Protein AF-A0AAN6E7C5-F1 (afdb_monomer)

Radius of gyration: 27.08 Å; Cα contacts (8 Å, |Δi|>4): 146; chains: 1; bounding box: 99×29×70 Å

Secondary structure (DSSP, 8-state):
-----S-S----THHHHHHHHHHHT------------HHHHHHS--HHHHHHHHHHHHHHHHHTTTEEEEEESEETTEE----HHHHHHHHHHHHHHHTSTTT-EEEEEEEETT--S-S-SS---------------S-SPP-EEEEEEEPPSSSTTT-------

Structure (mmCIF, N/CA/C/O backbone):
data_AF-A0AAN6E7C5-F1
#
_entry.id   AF-A0AAN6E7C5-F1
#
loop_
_atom_site.group_PDB
_atom_site.id
_atom_site.type_symbol
_atom_site.label_atom_id
_atom_site.label_alt_id
_atom_site.label_comp_id
_atom_site.label_asym_id
_atom_site.label_entity_id
_atom_site.label_seq_id
_atom_site.pdbx_PDB_ins_code
_atom_site.Cartn_x
_atom_site.Cartn_y
_atom_site.Cartn_z
_atom_site.occupancy
_atom_site.B_iso_or_equiv
_atom_site.auth_seq_id
_atom_site.auth_comp_id
_atom_site.auth_asym_id
_atom_site.auth_atom_id
_atom_site.pdbx_PDB_model_num
ATOM 1 N N . MET A 1 1 ? -74.414 -13.391 -37.832 1.00 44.16 1 MET A N 1
ATOM 2 C CA . MET A 1 1 ? -74.099 -13.593 -36.403 1.00 44.16 1 MET A CA 1
ATOM 3 C C . MET A 1 1 ? -72.619 -13.945 -36.298 1.00 44.16 1 MET A C 1
ATOM 5 O O . MET A 1 1 ? -72.289 -15.111 -36.184 1.00 44.16 1 MET A O 1
ATOM 9 N N . ALA A 1 2 ? -71.733 -12.963 -36.468 1.00 48.56 2 ALA A N 1
ATOM 10 C CA . ALA A 1 2 ? -70.290 -13.097 -36.255 1.00 48.56 2 ALA A CA 1
ATOM 11 C C . ALA A 1 2 ? -69.675 -11.707 -36.437 1.00 48.56 2 ALA A C 1
ATOM 13 O O . ALA A 1 2 ? -69.595 -11.261 -37.568 1.00 48.56 2 ALA A O 1
ATOM 14 N N . ASP A 1 3 ? -69.366 -11.014 -35.342 1.00 51.19 3 ASP A N 1
ATOM 15 C CA . ASP A 1 3 ? -68.279 -10.025 -35.252 1.00 51.19 3 ASP A CA 1
ATOM 16 C C . ASP A 1 3 ? -68.357 -9.311 -33.898 1.00 51.19 3 ASP A C 1
ATOM 18 O O . ASP A 1 3 ? -69.330 -8.607 -33.640 1.00 51.19 3 ASP A O 1
ATOM 22 N N . ASN A 1 4 ? -67.356 -9.543 -33.034 1.00 53.28 4 ASN A N 1
ATOM 23 C CA . ASN A 1 4 ? -66.806 -8.612 -32.020 1.00 53.28 4 ASN A CA 1
ATOM 24 C C . ASN A 1 4 ? -66.185 -9.318 -30.804 1.00 53.28 4 ASN A C 1
ATOM 26 O O . ASN A 1 4 ? -66.664 -9.173 -29.681 1.00 53.28 4 ASN A O 1
ATOM 30 N N . LEU A 1 5 ? -65.078 -10.048 -30.974 1.00 52.75 5 LEU A N 1
ATOM 31 C CA . LEU A 1 5 ? -64.326 -10.531 -29.801 1.00 52.75 5 LEU A CA 1
ATOM 32 C C . LEU A 1 5 ? -62.792 -10.498 -29.911 1.00 52.75 5 LEU A C 1
ATOM 34 O O . LEU A 1 5 ? -62.124 -11.109 -29.084 1.00 52.75 5 LEU A O 1
ATOM 38 N N . LYS A 1 6 ? -62.197 -9.770 -30.866 1.00 55.66 6 LYS A N 1
ATOM 39 C CA . LYS A 1 6 ? -60.734 -9.820 -31.094 1.00 55.66 6 LYS A CA 1
ATOM 40 C C . LYS A 1 6 ? -59.917 -8.574 -30.726 1.00 55.66 6 LYS A C 1
ATOM 42 O O . LYS A 1 6 ? -58.749 -8.520 -31.082 1.00 55.66 6 LYS A O 1
ATOM 47 N N . THR A 1 7 ? -60.450 -7.621 -29.959 1.00 55.56 7 THR A N 1
ATOM 48 C CA . THR A 1 7 ? -59.748 -6.331 -29.749 1.00 55.56 7 THR A CA 1
ATOM 49 C C . THR A 1 7 ? -59.515 -5.927 -28.291 1.00 55.56 7 THR A C 1
ATOM 51 O O . THR A 1 7 ? -59.374 -4.743 -28.013 1.00 55.56 7 THR A O 1
ATOM 54 N N . LYS A 1 8 ? -59.476 -6.865 -27.332 1.00 55.81 8 LYS A N 1
ATOM 55 C CA . LYS A 1 8 ? -59.286 -6.507 -25.906 1.00 55.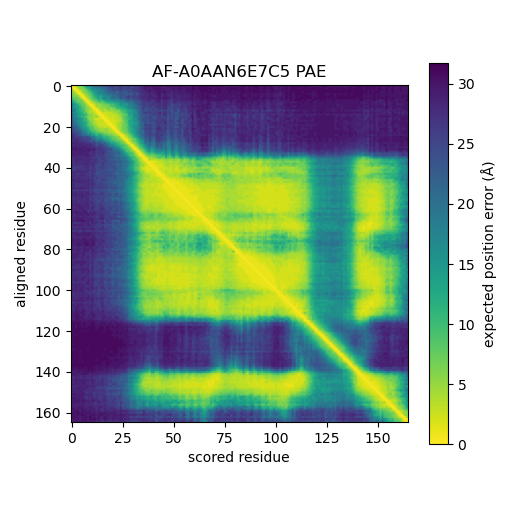81 8 LYS A CA 1
ATOM 56 C C . LYS A 1 8 ? -57.881 -6.701 -25.324 1.00 55.81 8 LYS A C 1
ATOM 58 O O . LYS A 1 8 ? -57.656 -6.217 -24.224 1.00 55.81 8 LYS A O 1
ATOM 63 N N . TYR A 1 9 ? -56.940 -7.330 -26.033 1.00 57.38 9 TYR A N 1
ATOM 64 C CA . TYR A 1 9 ? -55.598 -7.604 -25.489 1.00 57.38 9 TYR A CA 1
ATOM 65 C C . TYR A 1 9 ? -54.495 -7.559 -26.557 1.00 57.38 9 TYR A C 1
ATOM 67 O O . TYR A 1 9 ? -53.729 -8.507 -26.708 1.00 57.38 9 TYR A O 1
ATOM 75 N N . ALA A 1 10 ? -54.418 -6.473 -27.328 1.00 58.75 10 ALA A N 1
ATOM 76 C CA . ALA A 1 10 ? -53.202 -6.188 -28.086 1.00 58.75 10 ALA A CA 1
ATOM 77 C C . ALA A 1 10 ? -52.162 -5.641 -27.095 1.00 58.75 10 ALA A C 1
ATOM 79 O O . ALA A 1 10 ? -52.260 -4.497 -26.660 1.00 58.75 10 ALA A O 1
ATOM 80 N N . VAL A 1 11 ? -51.240 -6.498 -26.654 1.00 63.44 11 VAL A N 1
ATOM 81 C CA . VAL A 1 11 ? -50.101 -6.085 -25.827 1.00 63.44 11 VAL A CA 1
ATOM 82 C C . VAL A 1 11 ? -49.113 -5.378 -26.745 1.00 63.44 11 VAL A C 1
ATOM 84 O O . VAL A 1 11 ? -48.599 -5.986 -27.681 1.00 63.44 11 VAL A O 1
ATOM 87 N N . ASP A 1 12 ? -48.890 -4.091 -26.500 1.00 64.56 12 ASP A N 1
ATOM 88 C CA . ASP A 1 12 ? -47.971 -3.270 -27.282 1.00 64.56 12 ASP A CA 1
ATOM 89 C C . ASP A 1 12 ? -46.527 -3.595 -26.868 1.00 64.56 12 ASP A C 1
ATOM 91 O O . ASP A 1 12 ? -46.037 -3.160 -25.824 1.00 64.56 12 ASP A O 1
ATOM 95 N N . THR A 1 13 ? -45.856 -4.446 -27.646 1.00 67.25 13 THR A N 1
ATOM 96 C CA . THR A 1 13 ? -44.480 -4.896 -27.369 1.00 67.25 13 THR A CA 1
ATOM 97 C C . THR A 1 13 ? -43.437 -3.820 -27.665 1.00 67.25 13 THR A C 1
ATOM 99 O O . THR A 1 13 ? -42.307 -3.932 -27.199 1.00 67.25 13 THR A O 1
ATOM 102 N N . SER A 1 14 ? -43.820 -2.745 -28.363 1.00 70.81 14 SER A N 1
ATOM 103 C CA . SER A 1 14 ? -42.941 -1.615 -28.696 1.00 70.81 14 SER A CA 1
ATOM 104 C C . SER A 1 14 ? -42.400 -0.893 -27.456 1.00 70.81 14 SER A C 1
ATOM 106 O O . SER A 1 14 ? -41.275 -0.400 -27.447 1.00 70.81 14 SER A O 1
ATOM 108 N N . LEU A 1 15 ? -43.182 -0.882 -26.375 1.00 67.94 15 LEU A N 1
ATOM 109 C CA . LEU A 1 15 ? -42.827 -0.240 -25.111 1.00 67.94 15 LEU A CA 1
ATOM 110 C C . LEU A 1 15 ? -41.809 -1.072 -24.315 1.00 67.94 15 LEU A C 1
ATOM 112 O O . LEU A 1 15 ? -40.973 -0.516 -23.606 1.00 67.94 15 LEU A O 1
ATOM 116 N N . PHE A 1 16 ? -41.853 -2.399 -24.469 1.00 66.75 16 PHE A N 1
ATOM 117 C CA . PHE A 1 16 ? -40.842 -3.299 -23.916 1.00 66.75 16 PHE A CA 1
ATOM 118 C C . PHE A 1 16 ? -39.543 -3.253 -24.725 1.00 66.75 16 PHE A C 1
ATOM 120 O O . PHE A 1 16 ? -38.479 -3.216 -24.114 1.00 66.75 16 PHE A O 1
ATOM 127 N N . ASP A 1 17 ? -39.615 -3.171 -26.057 1.00 65.00 17 ASP A N 1
ATOM 128 C CA . ASP A 1 17 ? -38.421 -3.017 -26.902 1.00 65.00 17 ASP A CA 1
ATOM 129 C C . ASP A 1 17 ? -37.688 -1.698 -26.618 1.00 65.00 17 ASP A C 1
ATOM 131 O O . ASP A 1 17 ? -36.477 -1.710 -26.410 1.00 65.00 17 ASP A O 1
ATOM 135 N N . ALA A 1 18 ? -38.410 -0.580 -26.479 1.00 66.12 18 ALA A N 1
ATOM 136 C CA . ALA A 1 18 ? -37.803 0.708 -26.130 1.00 66.12 18 ALA A CA 1
ATOM 137 C C . ALA A 1 18 ? -37.129 0.697 -24.741 1.00 66.12 18 ALA A C 1
ATOM 139 O O . ALA A 1 18 ? -36.092 1.331 -24.537 1.00 66.12 18 ALA A O 1
ATOM 140 N N . LEU A 1 19 ? -37.692 -0.043 -23.779 1.00 64.06 19 LEU A N 1
ATOM 141 C CA . LEU A 1 19 ? -37.121 -0.170 -22.436 1.00 64.06 19 LEU A CA 1
ATOM 142 C C . LEU A 1 19 ? -35.867 -1.057 -22.426 1.00 64.06 19 LEU A C 1
ATOM 144 O O . LEU A 1 19 ? -34.906 -0.750 -21.720 1.00 64.06 19 LEU A O 1
ATOM 148 N N . VAL A 1 20 ? -35.864 -2.140 -23.209 1.00 67.12 20 VAL A N 1
ATOM 149 C CA . VAL A 1 20 ? -34.693 -3.013 -23.372 1.00 67.12 20 VAL A CA 1
ATOM 150 C C . VAL A 1 20 ? -33.570 -2.265 -24.085 1.00 67.12 20 VAL A C 1
ATOM 152 O O . VAL A 1 20 ? -32.434 -2.334 -23.626 1.00 67.12 20 VAL A O 1
ATOM 155 N N . GLU A 1 21 ? -33.884 -1.478 -25.116 1.00 61.50 21 GLU A N 1
ATOM 156 C CA . GLU A 1 21 ? -32.908 -0.659 -25.839 1.00 61.50 21 GLU A CA 1
ATOM 157 C C . GLU A 1 21 ? -32.270 0.402 -24.922 1.00 61.50 21 GLU A C 1
ATOM 159 O O . GLU A 1 21 ? -31.042 0.528 -24.869 1.00 61.50 21 GLU A O 1
ATOM 164 N N . GLN A 1 22 ? -33.077 1.076 -24.092 1.00 62.00 22 GLN A N 1
ATOM 165 C CA . GLN A 1 22 ? -32.595 2.043 -23.100 1.00 62.00 22 GLN A CA 1
ATOM 166 C C . GLN A 1 22 ? -31.774 1.392 -21.970 1.00 62.00 22 GLN A C 1
ATOM 168 O O . GLN A 1 22 ? -30.833 2.006 -21.465 1.00 62.00 22 GLN A O 1
ATOM 173 N N . ALA A 1 23 ? -32.073 0.145 -21.593 1.00 58.41 23 ALA A N 1
ATOM 174 C CA . ALA A 1 23 ? -31.285 -0.609 -20.615 1.00 58.41 23 ALA A CA 1
ATOM 175 C C . ALA A 1 23 ? -29.963 -1.138 -21.203 1.00 58.41 23 ALA A C 1
ATOM 177 O O . ALA A 1 23 ? -28.955 -1.172 -20.500 1.00 58.41 23 ALA A O 1
ATOM 178 N N . SER A 1 24 ? -29.933 -1.494 -22.492 1.00 58.59 24 SER A N 1
ATOM 179 C CA . SER A 1 24 ? -28.701 -1.886 -23.192 1.00 58.59 24 SER A CA 1
ATOM 180 C C . SER A 1 24 ? -27.794 -0.704 -23.556 1.00 58.59 24 SER A C 1
ATOM 182 O O . SER A 1 24 ? -26.596 -0.896 -23.740 1.00 58.59 24 SER A O 1
ATOM 184 N N . GLY A 1 25 ? -28.338 0.518 -23.614 1.00 49.41 25 GLY A N 1
ATOM 185 C CA . GLY A 1 25 ? -27.587 1.758 -23.843 1.00 49.41 25 GLY A CA 1
ATOM 186 C C . GLY A 1 25 ? -26.884 2.321 -22.602 1.00 49.41 25 GLY A C 1
ATOM 187 O O . GLY A 1 25 ? -26.022 3.183 -22.732 1.00 49.41 25 GLY A O 1
ATOM 188 N N . ALA A 1 26 ? -27.182 1.808 -21.403 1.00 48.19 26 ALA A N 1
ATOM 189 C CA . ALA A 1 26 ? -26.430 2.098 -20.179 1.00 48.19 26 ALA A CA 1
ATOM 190 C C . ALA A 1 26 ? -25.209 1.171 -20.044 1.00 48.19 26 ALA A C 1
ATOM 192 O O . ALA A 1 26 ? -24.891 0.672 -18.961 1.00 48.19 26 ALA A O 1
ATOM 193 N N . GLY A 1 27 ? -24.529 0.930 -21.170 1.00 45.03 27 GLY A N 1
ATOM 194 C CA . GLY A 1 27 ? -23.166 0.438 -21.181 1.00 45.03 27 GLY A CA 1
ATOM 195 C C . GLY A 1 27 ? -22.331 1.453 -20.426 1.00 45.03 27 GLY A C 1
ATOM 196 O O . GLY A 1 27 ? -22.004 2.517 -20.938 1.00 45.03 27 GLY A O 1
ATOM 197 N N . ASN A 1 28 ? -22.068 1.145 -19.163 1.00 51.69 28 ASN A N 1
ATOM 198 C CA . ASN A 1 28 ? -21.084 1.818 -18.353 1.00 51.69 28 ASN A CA 1
ATOM 199 C C . ASN A 1 28 ? -19.746 1.635 -19.078 1.00 51.69 28 ASN A C 1
ATOM 201 O O . ASN A 1 28 ? -19.023 0.672 -18.825 1.00 51.69 28 ASN A O 1
ATOM 205 N N . GLU A 1 29 ? -19.433 2.540 -20.006 1.00 46.38 29 GLU A N 1
ATOM 206 C CA . GLU A 1 29 ? -18.090 2.791 -20.511 1.00 46.38 29 GLU A CA 1
ATOM 207 C C . GLU A 1 29 ? -17.282 3.394 -19.354 1.00 46.38 29 GLU A C 1
ATOM 209 O O . GLU A 1 29 ? -16.763 4.506 -19.406 1.00 46.38 29 GLU A O 1
ATOM 214 N N . SER A 1 30 ? -17.168 2.637 -18.259 1.00 46.09 30 SER A N 1
ATOM 215 C CA . SER A 1 30 ? -15.955 2.651 -17.471 1.00 46.09 30 SER A CA 1
ATOM 216 C C . SER A 1 30 ? -14.894 2.260 -18.474 1.00 46.09 30 SER A C 1
ATOM 218 O O . SER A 1 30 ? -14.775 1.081 -18.806 1.00 46.09 30 SER A O 1
ATOM 220 N N . ALA A 1 31 ? -14.246 3.276 -19.052 1.00 43.38 31 ALA A N 1
ATOM 221 C CA . ALA A 1 31 ? -13.072 3.126 -19.880 1.00 43.38 31 ALA A CA 1
ATOM 222 C C . ALA A 1 31 ? -12.270 2.002 -19.244 1.00 43.38 31 ALA A C 1
ATOM 224 O O . ALA A 1 31 ? -11.857 2.116 -18.086 1.00 43.38 31 ALA A O 1
ATOM 225 N N . VAL A 1 32 ? -12.197 0.868 -19.944 1.00 48.16 32 VAL A N 1
ATOM 226 C CA . VAL A 1 32 ? -11.387 -0.263 -19.524 1.00 48.16 32 VAL A CA 1
ATOM 227 C C . VAL A 1 32 ? -9.980 0.275 -19.662 1.00 48.16 32 VAL A C 1
ATOM 229 O O . VAL A 1 32 ? -9.385 0.208 -20.733 1.00 48.16 32 VAL A O 1
ATOM 232 N N . ALA A 1 33 ? -9.534 0.968 -18.613 1.00 48.84 33 ALA A N 1
ATOM 233 C CA . ALA A 1 33 ? -8.218 1.537 -18.519 1.00 48.84 33 ALA A CA 1
ATOM 234 C C . ALA A 1 33 ? -7.306 0.362 -18.809 1.00 48.84 33 ALA A C 1
ATOM 236 O O . ALA A 1 33 ? -7.360 -0.647 -18.093 1.00 48.84 33 ALA A O 1
ATOM 237 N N . GLU A 1 34 ? -6.563 0.453 -19.915 1.00 52.06 34 GLU A N 1
ATOM 238 C CA . GLU A 1 34 ? -5.560 -0.546 -20.243 1.00 52.06 34 GLU A CA 1
ATOM 239 C C . GLU A 1 34 ? -4.792 -0.859 -18.960 1.00 52.06 34 GLU A C 1
ATOM 241 O O . GLU A 1 34 ? -4.563 0.066 -18.168 1.00 52.06 34 GLU A O 1
ATOM 246 N N . PRO A 1 35 ? -4.462 -2.132 -18.686 1.00 58.31 35 PRO A N 1
ATOM 247 C CA . PRO A 1 35 ? -3.790 -2.496 -17.451 1.00 58.31 35 PRO A CA 1
ATOM 248 C C . PRO A 1 35 ? -2.448 -1.758 -17.382 1.00 58.31 35 PRO A C 1
ATOM 250 O O . PRO A 1 35 ? -1.433 -2.225 -17.893 1.00 58.31 35 PRO A O 1
ATOM 253 N N . ARG A 1 36 ? -2.457 -0.564 -16.775 1.00 70.19 36 ARG A N 1
ATOM 254 C CA . ARG A 1 36 ? -1.263 0.231 -16.523 1.00 70.19 36 ARG A CA 1
ATOM 255 C C . ARG A 1 36 ? -0.387 -0.614 -15.618 1.00 70.19 36 ARG A C 1
ATOM 257 O O . ARG A 1 36 ? -0.871 -1.163 -14.625 1.00 70.19 36 ARG A O 1
ATOM 264 N N . ALA A 1 37 ? 0.887 -0.722 -15.983 1.00 80.94 37 ALA A N 1
ATOM 265 C CA . ALA A 1 37 ? 1.856 -1.471 -15.199 1.00 80.94 37 ALA A CA 1
ATOM 266 C C . ALA A 1 37 ? 1.810 -0.999 -13.740 1.00 80.94 37 ALA A C 1
ATOM 268 O O . ALA A 1 37 ? 1.735 0.208 -13.478 1.00 80.94 37 ALA A O 1
ATOM 269 N N . LEU A 1 38 ? 1.892 -1.930 -12.790 1.00 81.56 38 LEU A N 1
ATOM 270 C CA . LEU A 1 38 ? 1.781 -1.620 -11.364 1.00 81.56 38 LEU A CA 1
ATOM 271 C C . LEU A 1 38 ? 2.841 -0.591 -10.935 1.00 81.56 38 LEU A C 1
ATOM 273 O O . LEU A 1 38 ? 2.559 0.282 -10.118 1.00 81.56 38 LEU A O 1
ATOM 277 N N . LYS A 1 39 ? 4.017 -0.603 -11.580 1.00 82.69 39 LYS A N 1
ATOM 278 C CA . LYS A 1 39 ? 5.052 0.432 -11.424 1.00 82.69 39 LYS A CA 1
ATOM 279 C C . LYS A 1 39 ? 4.511 1.845 -11.668 1.00 82.69 39 LYS A C 1
ATOM 281 O O . LYS A 1 39 ? 4.742 2.736 -10.859 1.00 82.69 39 LYS A O 1
ATOM 286 N N . GLN A 1 40 ? 3.789 2.062 -12.766 1.00 83.12 40 GLN A N 1
ATOM 287 C CA . GLN A 1 40 ? 3.258 3.386 -13.098 1.00 83.12 40 GLN A CA 1
ATOM 288 C C . GLN A 1 40 ? 2.191 3.827 -12.098 1.00 83.12 40 GLN A C 1
ATOM 290 O O . GLN A 1 40 ? 2.203 4.977 -11.677 1.00 83.12 40 GLN A O 1
ATOM 295 N N . ARG A 1 41 ? 1.332 2.901 -11.659 1.00 85.50 41 ARG A N 1
ATOM 296 C CA . ARG A 1 41 ? 0.306 3.183 -10.645 1.00 85.50 41 ARG A CA 1
ATOM 297 C C . ARG A 1 41 ? 0.903 3.610 -9.307 1.00 85.50 41 ARG A C 1
ATOM 299 O O . ARG A 1 41 ? 0.310 4.414 -8.603 1.00 85.50 41 ARG A O 1
ATOM 306 N N . LEU A 1 42 ? 2.061 3.061 -8.940 1.00 85.56 42 LEU A N 1
ATOM 307 C CA . LEU A 1 42 ? 2.716 3.373 -7.669 1.00 85.56 42 LEU A CA 1
ATOM 308 C C . LEU A 1 42 ? 3.569 4.653 -7.729 1.00 85.56 42 LEU A C 1
ATOM 310 O O . LEU A 1 42 ? 3.649 5.366 -6.728 1.00 85.56 42 LEU A O 1
ATOM 314 N N . LEU A 1 43 ? 4.197 4.947 -8.874 1.00 87.75 43 LEU A N 1
ATOM 315 C CA . LEU A 1 43 ? 5.078 6.113 -9.042 1.00 87.75 43 LEU A CA 1
ATOM 316 C C . LEU A 1 43 ? 4.333 7.386 -9.443 1.00 87.75 43 LEU A C 1
ATOM 318 O O . LEU A 1 43 ? 4.647 8.466 -8.951 1.00 87.75 43 LEU A O 1
ATOM 322 N N . THR A 1 44 ? 3.355 7.269 -10.337 1.00 87.62 44 THR A N 1
ATOM 323 C CA . THR A 1 44 ? 2.557 8.391 -10.842 1.00 87.62 44 THR A CA 1
ATOM 324 C C . THR A 1 44 ? 1.072 8.019 -10.833 1.00 87.62 44 THR A C 1
ATOM 326 O O . THR A 1 44 ? 0.473 7.819 -11.898 1.00 87.62 44 THR A O 1
ATOM 329 N N . PRO A 1 45 ? 0.477 7.890 -9.629 1.00 87.25 45 PRO A N 1
ATOM 330 C CA . PRO A 1 45 ? -0.920 7.507 -9.480 1.00 87.25 45 PRO A CA 1
ATOM 331 C C . PRO A 1 45 ? -1.855 8.573 -10.061 1.00 87.25 45 PRO A C 1
ATOM 333 O O . PRO A 1 45 ? -1.724 9.758 -9.747 1.00 87.25 45 PRO A O 1
ATOM 336 N N . ASP A 1 46 ? -2.828 8.144 -10.864 1.00 89.00 46 ASP A N 1
ATOM 337 C CA . ASP A 1 46 ? -4.025 8.936 -11.152 1.00 89.00 46 ASP A CA 1
ATOM 338 C C . ASP A 1 46 ? -5.147 8.632 -10.130 1.00 89.00 46 ASP A C 1
ATOM 340 O O . ASP A 1 46 ? -5.016 7.763 -9.261 1.00 89.00 46 ASP A O 1
ATOM 344 N N . ASP A 1 47 ? -6.262 9.365 -10.189 1.00 87.56 47 ASP A N 1
ATOM 345 C CA . ASP A 1 47 ? -7.365 9.174 -9.236 1.00 87.56 47 ASP A CA 1
ATOM 346 C C . ASP A 1 47 ? -7.990 7.770 -9.323 1.00 87.56 47 ASP A C 1
ATOM 348 O O . ASP A 1 47 ? -8.409 7.213 -8.300 1.00 87.56 47 ASP A O 1
ATOM 352 N N . ALA A 1 48 ? -8.024 7.177 -10.520 1.00 87.25 48 ALA A N 1
ATOM 353 C CA . ALA A 1 48 ? -8.557 5.837 -10.747 1.00 87.25 48 ALA A CA 1
ATOM 354 C C . ALA A 1 48 ? -7.607 4.755 -10.206 1.00 87.25 48 ALA A C 1
ATOM 356 O O . ALA A 1 48 ? -8.054 3.801 -9.569 1.00 87.25 48 ALA A O 1
ATOM 357 N N . ASP A 1 49 ? -6.299 4.936 -10.374 1.00 88.69 49 ASP A N 1
ATOM 358 C CA . ASP A 1 49 ? -5.242 4.095 -9.828 1.00 88.69 49 ASP A CA 1
ATOM 359 C C . ASP A 1 49 ? -5.261 4.137 -8.301 1.00 88.69 49 ASP A C 1
ATOM 361 O O . ASP A 1 49 ? -5.162 3.094 -7.655 1.00 88.69 49 ASP A O 1
ATOM 365 N N . MET A 1 50 ? -5.463 5.314 -7.701 1.00 88.94 50 MET A N 1
ATOM 366 C CA . MET A 1 50 ? -5.613 5.424 -6.249 1.00 88.94 50 MET A CA 1
ATOM 367 C C . MET A 1 50 ? -6.841 4.667 -5.750 1.00 88.94 50 MET A C 1
ATOM 369 O O . MET A 1 50 ? -6.756 3.983 -4.734 1.00 88.94 50 MET A O 1
ATOM 373 N N . LEU A 1 51 ? -7.979 4.758 -6.444 1.00 89.81 51 LEU A N 1
ATOM 374 C CA . LEU A 1 51 ? -9.167 3.972 -6.097 1.00 89.81 51 LEU A CA 1
ATOM 375 C C . LEU A 1 51 ? -8.902 2.469 -6.223 1.00 89.81 51 LEU A C 1
ATOM 377 O O . LEU A 1 51 ? -9.241 1.718 -5.311 1.00 89.81 51 LEU A O 1
ATOM 381 N N . PHE A 1 52 ? -8.236 2.046 -7.297 1.00 90.06 52 PHE A N 1
ATOM 382 C CA . PHE A 1 52 ? -7.844 0.656 -7.508 1.00 90.06 52 PHE A CA 1
ATOM 383 C C . PHE A 1 52 ? -6.913 0.138 -6.399 1.00 90.06 52 PHE A C 1
ATOM 385 O O . PHE A 1 52 ? -7.117 -0.961 -5.879 1.00 90.06 52 PHE A O 1
ATOM 392 N N . LEU A 1 53 ? -5.903 0.922 -6.007 1.00 89.38 53 LEU A N 1
ATOM 393 C CA . LEU A 1 53 ? -4.972 0.570 -4.932 1.00 89.38 53 LEU A CA 1
ATOM 394 C C . LEU A 1 53 ? -5.694 0.480 -3.584 1.00 89.38 53 LEU A C 1
ATOM 396 O O . LEU A 1 53 ? -5.493 -0.481 -2.843 1.00 89.38 53 LEU A O 1
ATOM 400 N N . THR A 1 54 ? -6.569 1.439 -3.281 1.00 91.50 54 THR A N 1
ATOM 401 C CA . THR A 1 54 ? -7.379 1.437 -2.057 1.00 91.50 54 THR A CA 1
ATOM 402 C C . THR A 1 54 ? -8.315 0.229 -1.997 1.00 91.50 54 THR A C 1
ATOM 404 O O . THR A 1 54 ? -8.358 -0.437 -0.965 1.00 91.50 54 THR A O 1
ATOM 407 N N . ASP A 1 55 ? -9.023 -0.092 -3.083 1.00 92.19 55 ASP A N 1
ATOM 408 C CA . ASP A 1 55 ? -9.905 -1.264 -3.154 1.00 92.19 55 ASP A CA 1
ATOM 409 C C . ASP A 1 55 ? -9.117 -2.572 -2.992 1.00 92.19 55 ASP A C 1
ATOM 411 O O . ASP A 1 55 ? -9.457 -3.425 -2.169 1.00 92.19 55 ASP A O 1
ATOM 415 N N . THR A 1 56 ? -7.980 -2.684 -3.685 1.00 91.06 56 THR A N 1
ATOM 416 C CA . THR A 1 56 ? -7.089 -3.847 -3.585 1.00 91.06 56 THR A CA 1
ATOM 417 C C . THR A 1 56 ? -6.591 -4.052 -2.152 1.00 91.06 56 THR A C 1
ATOM 419 O O . THR A 1 56 ? -6.605 -5.180 -1.651 1.00 91.06 56 THR A O 1
ATOM 422 N N . LEU A 1 57 ? -6.174 -2.977 -1.474 1.00 91.25 57 LEU A N 1
ATOM 423 C CA . LEU A 1 57 ? -5.744 -3.027 -0.075 1.00 91.25 57 LEU A CA 1
ATOM 424 C C . LEU A 1 57 ? -6.901 -3.375 0.865 1.00 91.25 57 LEU A C 1
ATOM 426 O O . LEU A 1 57 ? -6.730 -4.225 1.736 1.00 91.25 57 LEU A O 1
ATOM 430 N N . ALA A 1 58 ? -8.075 -2.768 0.687 1.00 91.00 58 ALA A N 1
ATOM 431 C CA . ALA A 1 58 ? -9.251 -3.039 1.511 1.00 91.00 58 ALA A CA 1
ATOM 432 C C . ALA A 1 58 ? -9.694 -4.505 1.405 1.00 91.00 58 ALA A C 1
ATOM 434 O O . ALA A 1 58 ? -9.962 -5.148 2.426 1.00 91.00 58 ALA A O 1
ATOM 435 N N . ARG A 1 59 ? -9.709 -5.058 0.185 1.00 91.94 59 ARG A N 1
ATOM 436 C CA . ARG A 1 59 ? -10.027 -6.467 -0.052 1.00 91.94 59 ARG A CA 1
ATOM 437 C C . ARG A 1 59 ? -9.018 -7.378 0.636 1.00 91.94 59 ARG A C 1
ATOM 439 O O . ARG A 1 59 ? -9.416 -8.229 1.426 1.00 91.94 59 ARG A O 1
ATO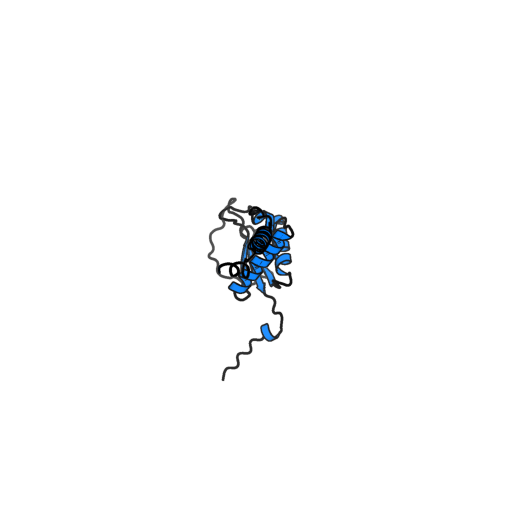M 446 N N . ARG A 1 60 ? -7.717 -7.158 0.420 1.00 92.38 60 ARG A N 1
ATOM 447 C CA . ARG A 1 60 ? -6.683 -8.008 1.028 1.00 92.38 60 ARG A CA 1
ATOM 448 C C . ARG A 1 60 ? -6.612 -7.897 2.547 1.00 92.38 60 ARG A C 1
ATOM 450 O O . AR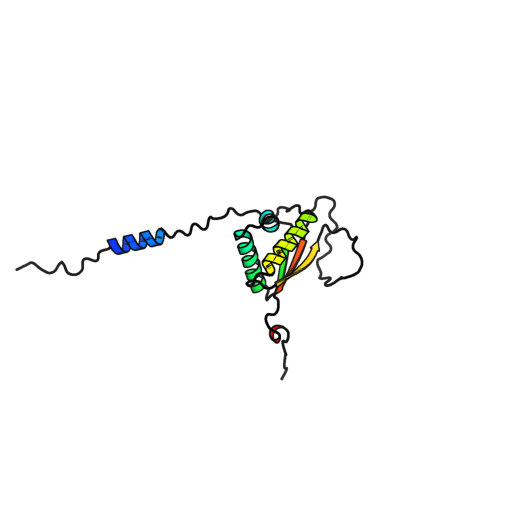G A 1 60 ? -6.378 -8.899 3.204 1.00 92.38 60 ARG A O 1
ATOM 457 N N . LEU A 1 61 ? -6.841 -6.717 3.120 1.00 90.88 61 LEU A N 1
ATOM 458 C CA . LEU A 1 61 ? -6.957 -6.571 4.574 1.00 90.88 61 LEU A CA 1
ATOM 459 C C . LEU A 1 61 ? -8.172 -7.321 5.116 1.00 90.88 61 LEU A C 1
ATOM 461 O O . LEU A 1 61 ? -8.111 -7.858 6.215 1.00 90.88 61 LEU A O 1
ATOM 465 N N . THR A 1 62 ? -9.273 -7.364 4.367 1.00 89.62 62 THR A N 1
ATOM 466 C CA . THR A 1 62 ? -10.458 -8.132 4.768 1.00 89.62 62 THR A CA 1
ATOM 467 C C . THR A 1 62 ? -10.170 -9.634 4.742 1.00 89.62 62 THR A C 1
ATOM 469 O O . THR A 1 62 ? -10.499 -10.333 5.696 1.00 89.62 62 THR A O 1
ATOM 472 N N . GLU A 1 63 ? -9.497 -10.112 3.694 1.00 91.00 63 GLU A N 1
ATOM 473 C CA . GLU A 1 63 ? -9.058 -11.508 3.552 1.00 91.00 63 GLU A CA 1
ATOM 474 C C . GLU A 1 63 ? -8.018 -11.907 4.614 1.00 91.00 63 GLU A C 1
ATOM 476 O O . GLU A 1 63 ? -8.083 -12.998 5.171 1.00 91.00 63 GLU A O 1
ATOM 481 N N . GLY A 1 64 ? -7.079 -11.012 4.925 1.00 86.56 64 GLY A N 1
ATOM 482 C CA . GLY A 1 64 ? -5.999 -11.213 5.893 1.00 86.56 64 GLY A CA 1
ATOM 483 C C . GLY A 1 64 ? -6.343 -10.825 7.334 1.00 86.56 64 GLY A C 1
ATOM 484 O O . GLY A 1 64 ? -5.441 -10.584 8.131 1.00 86.56 64 GLY A O 1
ATOM 485 N N . HIS A 1 65 ? -7.631 -10.721 7.684 1.00 86.12 65 HIS A N 1
ATOM 486 C CA . HIS A 1 65 ? -8.104 -10.397 9.041 1.00 86.12 65 HIS A CA 1
ATOM 487 C C . HIS A 1 65 ? -7.506 -9.117 9.655 1.00 86.12 65 HIS A C 1
ATOM 489 O O . HIS A 1 65 ? -7.294 -9.018 10.861 1.00 86.12 65 HIS A O 1
ATOM 495 N N . GLY A 1 66 ? -7.275 -8.101 8.828 1.00 84.88 66 GLY A N 1
ATOM 496 C CA . GLY A 1 66 ? -6.739 -6.806 9.236 1.00 84.88 66 GLY A CA 1
ATOM 497 C C . GLY A 1 66 ? -5.237 -6.648 9.021 1.00 84.88 66 GLY A C 1
ATOM 498 O O . GLY A 1 66 ? -4.718 -5.571 9.315 1.00 84.88 66 GLY A O 1
ATOM 499 N N . GLU A 1 67 ? -4.550 -7.651 8.468 1.00 89.06 67 GLU A N 1
ATOM 500 C CA . GLU A 1 67 ? -3.132 -7.572 8.113 1.00 89.06 67 GLU A CA 1
ATOM 501 C C . GLU A 1 67 ? -2.879 -8.063 6.683 1.00 89.06 67 GLU A C 1
ATOM 503 O O . GLU A 1 67 ? -3.456 -9.046 6.228 1.00 89.06 67 GLU A O 1
ATOM 508 N N . VAL A 1 68 ? -1.991 -7.387 5.955 1.00 93.00 68 VAL A N 1
ATOM 509 C CA . VAL A 1 68 ? -1.523 -7.845 4.642 1.00 93.00 68 VAL A CA 1
ATOM 510 C C . VAL A 1 68 ? -0.065 -7.455 4.431 1.00 93.00 68 VAL A C 1
ATOM 512 O O . VAL A 1 68 ? 0.356 -6.353 4.785 1.00 93.00 68 VAL A O 1
ATOM 515 N N . VAL A 1 69 ? 0.704 -8.353 3.815 1.00 91.00 69 VAL A N 1
ATOM 516 C CA . VAL A 1 69 ? 2.022 -8.028 3.261 1.00 91.00 69 VAL A CA 1
ATOM 517 C C . VAL A 1 69 ? 1.850 -7.650 1.792 1.00 91.00 69 VAL A C 1
ATOM 519 O O . VAL A 1 69 ? 1.323 -8.425 0.994 1.00 91.00 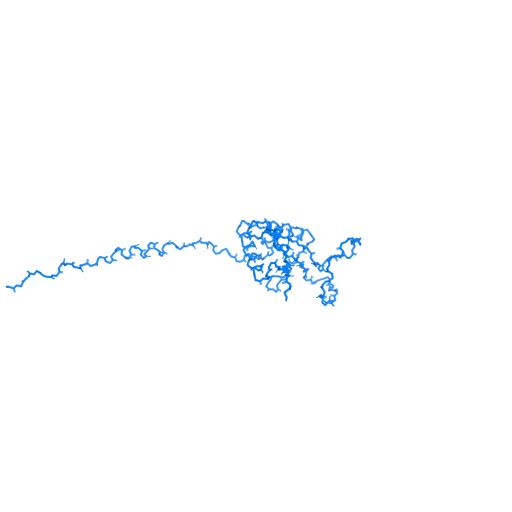69 VAL A O 1
ATOM 522 N N . PHE A 1 70 ? 2.259 -6.437 1.441 1.00 89.00 70 PHE A N 1
ATOM 523 C CA . PHE A 1 70 ? 2.249 -5.916 0.083 1.00 89.00 70 PHE A CA 1
ATOM 524 C C . PHE A 1 70 ? 3.677 -5.886 -0.455 1.00 89.00 70 PHE A C 1
ATOM 526 O O . PHE A 1 70 ? 4.535 -5.188 0.080 1.00 89.00 70 PHE A O 1
ATOM 533 N N . GLU A 1 71 ? 3.933 -6.646 -1.511 1.00 88.06 71 GLU A N 1
ATOM 534 C CA . GLU A 1 71 ? 5.236 -6.702 -2.168 1.00 88.06 71 GLU A CA 1
ATOM 535 C C . GLU A 1 71 ? 5.237 -5.808 -3.412 1.00 88.06 71 GLU A C 1
ATOM 537 O O . GLU A 1 71 ? 4.316 -5.859 -4.228 1.00 88.06 71 GLU A O 1
ATOM 542 N N . ALA A 1 72 ? 6.270 -4.979 -3.542 1.00 85.00 72 ALA A N 1
ATOM 543 C CA . ALA A 1 72 ? 6.528 -4.118 -4.685 1.00 85.00 72 ALA A CA 1
ATOM 544 C C . ALA A 1 72 ? 7.941 -4.402 -5.209 1.00 85.00 72 ALA A C 1
ATOM 546 O O . ALA A 1 72 ? 8.898 -4.424 -4.442 1.00 85.00 72 ALA A O 1
ATOM 547 N N . GLY A 1 73 ? 8.087 -4.620 -6.513 1.00 79.44 73 GLY A N 1
ATOM 548 C CA . GLY A 1 73 ? 9.386 -4.936 -7.121 1.00 79.44 73 GLY A CA 1
ATOM 549 C C . GLY A 1 73 ? 9.295 -5.909 -8.287 1.00 79.44 73 GLY A C 1
ATOM 550 O O . GLY A 1 73 ? 10.125 -5.860 -9.190 1.00 79.44 73 GLY A O 1
ATOM 551 N N . VAL A 1 74 ? 8.240 -6.725 -8.325 1.00 79.12 74 VAL A N 1
ATOM 552 C CA . VAL A 1 74 ? 7.940 -7.630 -9.437 1.00 79.12 74 VAL A CA 1
ATOM 553 C C . VAL A 1 74 ? 6.485 -7.445 -9.860 1.00 79.12 74 VAL A C 1
ATOM 555 O O . VAL A 1 74 ? 5.581 -7.509 -9.031 1.00 79.12 74 VAL A O 1
ATOM 558 N N . ASP A 1 75 ? 6.255 -7.218 -11.151 1.00 80.38 75 ASP A N 1
ATOM 559 C CA . ASP A 1 75 ? 4.926 -7.168 -11.767 1.00 80.38 75 ASP A CA 1
ATOM 560 C C . ASP A 1 75 ? 4.802 -8.301 -12.784 1.00 80.38 75 ASP A C 1
ATOM 562 O O . ASP A 1 75 ? 5.529 -8.327 -13.777 1.00 80.38 75 ASP A O 1
ATOM 566 N N . ASN A 1 76 ? 3.918 -9.270 -12.534 1.00 74.31 76 ASN A N 1
ATOM 567 C CA . ASN A 1 76 ? 3.676 -10.408 -13.433 1.00 74.31 76 ASN A CA 1
ATOM 568 C C . ASN A 1 76 ? 4.963 -11.123 -13.914 1.00 74.31 76 ASN A C 1
ATOM 570 O O . ASN A 1 76 ? 5.060 -11.549 -15.063 1.00 74.31 76 ASN A O 1
ATOM 574 N N . GLY A 1 77 ? 5.968 -11.235 -13.037 1.00 70.75 77 GLY A N 1
ATOM 575 C CA . GLY A 1 77 ? 7.262 -11.861 -13.338 1.00 70.75 77 GLY A CA 1
ATOM 576 C C . GLY A 1 77 ? 8.315 -10.934 -13.959 1.00 70.75 77 GLY A C 1
ATOM 577 O O . GLY A 1 77 ? 9.439 -11.373 -14.188 1.00 70.75 77 GLY A O 1
ATOM 578 N N . THR A 1 78 ? 7.992 -9.659 -14.192 1.00 74.75 78 THR A N 1
ATOM 579 C CA . THR A 1 78 ? 8.934 -8.638 -14.676 1.00 74.75 78 THR A CA 1
ATOM 580 C C . THR A 1 78 ? 9.416 -7.775 -13.511 1.00 74.75 78 THR A C 1
ATOM 582 O O . THR A 1 78 ? 8.600 -7.268 -12.741 1.00 74.75 78 THR A O 1
ATOM 585 N N . SER A 1 79 ? 10.734 -7.586 -13.384 1.00 77.00 79 SER A N 1
ATOM 586 C CA . SER A 1 79 ? 11.316 -6.621 -12.439 1.00 77.00 79 SER A CA 1
ATOM 587 C C . SER A 1 79 ? 10.776 -5.218 -12.699 1.00 77.00 79 SER A C 1
ATOM 589 O O . SER A 1 79 ? 10.682 -4.782 -13.845 1.00 77.00 79 SER A O 1
ATOM 591 N N . MET A 1 80 ? 10.462 -4.485 -11.636 1.00 77.88 80 MET A N 1
ATOM 592 C CA . MET A 1 80 ? 10.101 -3.075 -11.732 1.00 77.88 80 MET A CA 1
ATOM 593 C C . MET A 1 80 ? 11.319 -2.148 -11.765 1.00 77.88 80 MET A C 1
ATOM 595 O O . MET A 1 80 ? 11.125 -0.964 -12.019 1.00 77.88 80 MET A O 1
ATOM 599 N N . ASP A 1 81 ? 12.538 -2.634 -11.506 1.00 79.69 81 ASP A N 1
ATOM 600 C CA . ASP A 1 81 ? 13.777 -1.836 -11.460 1.00 79.69 81 ASP A CA 1
ATOM 601 C C . ASP A 1 81 ? 13.578 -0.499 -10.722 1.00 79.69 81 ASP A C 1
ATOM 603 O O . ASP A 1 81 ? 13.631 0.585 -11.310 1.00 79.69 81 ASP A O 1
ATOM 607 N N . LEU A 1 82 ? 13.227 -0.597 -9.436 1.00 81.50 82 LEU A N 1
ATOM 608 C CA . LEU A 1 82 ? 12.957 0.553 -8.574 1.00 81.50 82 LEU A CA 1
ATOM 609 C C . LEU A 1 82 ? 14.269 1.156 -8.055 1.00 81.50 82 LEU A C 1
ATOM 611 O O . LEU A 1 82 ? 15.125 0.442 -7.527 1.00 81.50 82 LEU A O 1
ATOM 615 N N . SER A 1 83 ? 14.406 2.476 -8.170 1.00 84.25 83 SER A N 1
ATOM 616 C CA . SER A 1 83 ? 15.474 3.248 -7.524 1.00 84.25 83 SER A CA 1
ATOM 617 C C . SER A 1 83 ? 15.136 3.604 -6.064 1.00 84.25 83 SER A C 1
ATOM 619 O O . SER A 1 83 ? 14.006 3.423 -5.610 1.00 84.25 83 SER A O 1
ATOM 621 N N . ASP A 1 84 ? 16.098 4.148 -5.309 1.00 83.38 84 ASP A N 1
ATOM 622 C CA . ASP A 1 84 ? 15.852 4.615 -3.932 1.00 83.38 84 ASP A CA 1
ATOM 623 C C . ASP A 1 84 ? 14.782 5.715 -3.854 1.00 83.38 84 ASP A C 1
ATOM 625 O O . ASP A 1 84 ? 13.985 5.763 -2.914 1.00 83.38 84 ASP A O 1
ATOM 629 N N . ASP A 1 85 ? 14.750 6.609 -4.842 1.00 85.19 85 ASP A N 1
ATOM 630 C CA . ASP A 1 85 ? 13.776 7.701 -4.895 1.00 85.19 85 ASP A CA 1
ATOM 631 C C . ASP A 1 85 ? 12.389 7.207 -5.325 1.00 85.19 85 ASP A C 1
ATOM 633 O O . ASP A 1 85 ? 11.366 7.673 -4.809 1.00 85.19 85 ASP A O 1
ATOM 637 N N . ASP A 1 86 ? 12.348 6.181 -6.177 1.00 85.88 86 ASP A N 1
ATOM 638 C CA . ASP A 1 86 ? 11.112 5.483 -6.523 1.00 85.88 86 ASP A CA 1
ATOM 639 C C . ASP A 1 86 ? 10.489 4.837 -5.283 1.00 85.88 86 ASP A C 1
ATOM 641 O O . ASP A 1 86 ? 9.287 4.955 -5.072 1.00 85.88 86 ASP A O 1
ATOM 645 N N . ILE A 1 87 ? 11.286 4.226 -4.404 1.00 85.44 87 ILE A N 1
ATOM 646 C CA . ILE A 1 87 ? 10.783 3.586 -3.177 1.00 85.44 87 ILE A CA 1
ATOM 647 C C . ILE A 1 87 ? 10.171 4.602 -2.221 1.00 85.44 87 ILE A C 1
ATOM 649 O O . ILE A 1 87 ? 9.131 4.329 -1.615 1.00 85.44 87 ILE A O 1
ATOM 653 N N . LYS A 1 88 ? 10.765 5.791 -2.089 1.00 87.62 88 LYS A N 1
ATOM 654 C CA . LYS A 1 88 ? 10.168 6.873 -1.288 1.00 87.62 88 LYS A CA 1
ATOM 655 C C . LYS A 1 88 ? 8.805 7.266 -1.853 1.00 87.62 88 LYS A C 1
ATOM 657 O O . LYS A 1 88 ? 7.852 7.406 -1.088 1.00 87.62 88 LYS A O 1
ATOM 662 N N . THR A 1 89 ? 8.707 7.370 -3.176 1.00 89.69 89 THR A N 1
ATOM 663 C CA . THR A 1 89 ? 7.457 7.685 -3.879 1.00 89.69 89 THR A CA 1
ATOM 664 C C . THR A 1 89 ? 6.418 6.582 -3.683 1.00 89.69 89 THR A C 1
ATOM 666 O O . THR A 1 89 ? 5.314 6.864 -3.230 1.00 89.69 89 THR A O 1
ATOM 669 N N . VAL A 1 90 ? 6.787 5.317 -3.900 1.00 88.88 90 VAL A N 1
ATOM 670 C CA . VAL A 1 90 ? 5.925 4.142 -3.683 1.00 88.88 90 VAL A CA 1
ATOM 671 C C . VAL A 1 90 ? 5.423 4.099 -2.241 1.00 88.88 90 VAL A C 1
ATOM 673 O O . VAL A 1 90 ? 4.233 3.910 -2.005 1.00 88.88 90 VAL A O 1
ATOM 676 N N . THR A 1 91 ? 6.312 4.318 -1.270 1.00 89.44 91 THR A N 1
ATOM 677 C CA . THR A 1 91 ? 5.960 4.334 0.156 1.00 89.44 91 THR A CA 1
ATOM 678 C C . THR A 1 91 ? 4.963 5.449 0.458 1.00 89.44 91 THR A C 1
ATOM 680 O O . THR A 1 91 ? 3.986 5.216 1.170 1.00 89.44 91 THR A O 1
ATOM 683 N N . ALA A 1 92 ? 5.175 6.647 -0.094 1.00 91.12 92 ALA A N 1
ATOM 684 C CA . ALA A 1 92 ? 4.269 7.776 0.082 1.00 91.12 92 ALA A CA 1
ATOM 685 C C . ALA A 1 92 ? 2.894 7.500 -0.545 1.00 91.12 92 ALA A C 1
ATOM 687 O O . ALA A 1 92 ? 1.877 7.679 0.123 1.00 91.12 92 ALA A O 1
ATOM 688 N N . THR A 1 93 ? 2.858 6.987 -1.778 1.00 91.38 93 THR A N 1
ATOM 689 C CA . THR A 1 93 ? 1.625 6.608 -2.484 1.00 91.38 93 THR A CA 1
ATOM 690 C C . THR A 1 93 ? 0.855 5.529 -1.726 1.00 91.38 93 THR A C 1
ATOM 692 O O . THR A 1 93 ? -0.348 5.664 -1.502 1.00 91.38 93 THR A O 1
ATOM 695 N N . LEU A 1 94 ? 1.540 4.476 -1.272 1.00 90.44 94 LEU A N 1
ATOM 696 C CA . LEU A 1 94 ? 0.921 3.374 -0.536 1.00 90.44 94 LEU A CA 1
ATOM 697 C C . LEU A 1 94 ? 0.382 3.841 0.821 1.00 90.44 94 LEU A C 1
ATOM 699 O O . LEU A 1 94 ? -0.719 3.457 1.210 1.00 90.44 94 LEU A O 1
ATOM 703 N N . THR A 1 95 ? 1.122 4.712 1.512 1.00 91.62 95 THR A N 1
ATOM 704 C CA . THR A 1 95 ? 0.671 5.329 2.768 1.00 91.62 95 THR A CA 1
ATOM 705 C C . THR A 1 95 ? -0.567 6.192 2.532 1.00 91.62 95 THR A C 1
ATOM 707 O O . THR A 1 95 ? -1.562 6.030 3.231 1.00 91.62 95 THR A O 1
ATOM 710 N N . ALA A 1 96 ? -0.568 7.025 1.488 1.00 91.19 96 ALA A N 1
ATOM 711 C CA . ALA A 1 96 ? -1.719 7.848 1.125 1.00 91.19 96 ALA A CA 1
ATOM 712 C C . ALA A 1 96 ? -2.952 7.005 0.751 1.00 91.19 96 ALA A C 1
ATOM 714 O O . ALA A 1 96 ? -4.077 7.355 1.109 1.00 91.19 96 ALA A O 1
ATOM 715 N N . ALA A 1 97 ? -2.760 5.876 0.061 1.00 90.38 97 ALA A N 1
ATOM 716 C CA . ALA A 1 97 ? -3.838 4.943 -0.260 1.00 90.38 97 ALA A CA 1
ATOM 717 C C . ALA A 1 97 ? -4.387 4.239 0.994 1.00 90.38 97 ALA A C 1
ATOM 719 O O . ALA A 1 97 ? -5.599 4.035 1.096 1.00 90.38 97 ALA 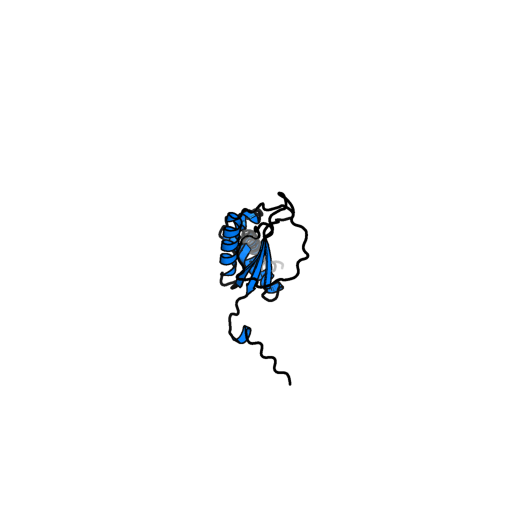A O 1
ATOM 720 N N . ALA A 1 98 ? -3.515 3.894 1.946 1.00 90.06 98 ALA A N 1
ATOM 721 C CA . ALA A 1 98 ? -3.873 3.240 3.203 1.00 90.06 98 ALA A CA 1
ATOM 722 C C . ALA A 1 98 ? -4.528 4.182 4.229 1.00 90.06 98 ALA A C 1
ATOM 724 O O . ALA A 1 98 ? -5.357 3.741 5.029 1.00 90.06 98 ALA A O 1
ATOM 725 N N . ASP A 1 99 ? -4.205 5.475 4.182 1.00 91.50 99 ASP A N 1
ATOM 726 C CA . ASP A 1 99 ? -4.800 6.507 5.035 1.00 91.50 99 ASP A CA 1
ATOM 727 C C . ASP A 1 99 ? -6.225 6.889 4.630 1.00 91.50 99 ASP A C 1
ATOM 729 O O . ASP A 1 99 ? -6.933 7.548 5.395 1.00 91.50 99 ASP A O 1
ATOM 733 N N . ARG A 1 100 ? -6.693 6.449 3.457 1.00 89.69 100 ARG A N 1
ATOM 734 C CA . ARG A 1 100 ? -8.078 6.692 3.053 1.00 89.69 100 ARG A CA 1
ATOM 735 C C . ARG A 1 100 ? -9.062 6.037 4.034 1.00 89.69 100 ARG A C 1
ATOM 737 O O . ARG A 1 100 ? -8.807 4.923 4.499 1.00 89.69 100 ARG A O 1
ATOM 744 N N . PRO A 1 101 ? -10.235 6.655 4.282 1.00 85.06 101 PRO A N 1
ATOM 745 C CA . PRO A 1 101 ? -11.202 6.1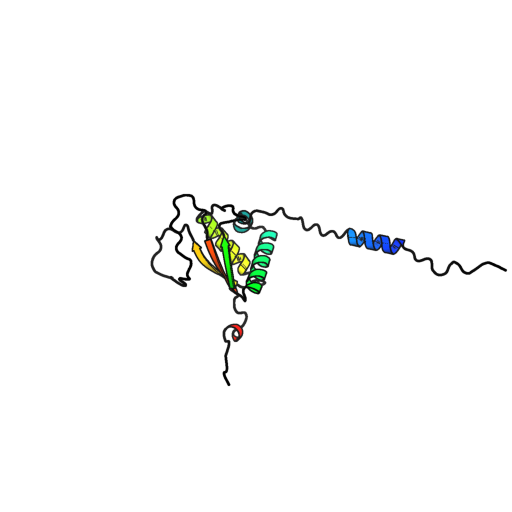76 5.276 1.00 85.06 101 PRO A CA 1
ATOM 746 C C . PRO A 1 101 ? -11.663 4.727 5.078 1.00 85.06 101 PRO A C 1
ATOM 748 O O . PRO A 1 101 ? -11.985 4.051 6.050 1.00 85.06 101 PRO A O 1
ATOM 751 N N . LEU A 1 102 ? -11.681 4.249 3.828 1.00 85.88 102 LEU A N 1
ATOM 752 C CA . LEU A 1 102 ? -12.078 2.882 3.485 1.00 85.88 102 LEU A CA 1
ATOM 753 C C . LEU A 1 102 ? -11.102 1.829 4.038 1.00 85.88 102 LEU A C 1
ATOM 755 O O . LEU A 1 102 ? -11.518 0.750 4.458 1.00 85.88 102 LEU A O 1
ATOM 759 N N . VAL A 1 103 ? -9.805 2.145 4.034 1.00 88.31 103 VAL A N 1
ATOM 760 C CA . VAL A 1 103 ? -8.730 1.222 4.418 1.00 88.31 103 VAL A CA 1
ATOM 761 C C . VAL A 1 103 ? -8.354 1.443 5.880 1.00 88.31 103 VAL A C 1
ATOM 763 O O . VAL A 1 103 ? -8.320 0.482 6.650 1.00 88.31 103 VAL A O 1
ATOM 766 N N . ASN A 1 104 ? -8.124 2.708 6.253 1.00 89.75 104 ASN A N 1
ATOM 767 C CA . ASN A 1 104 ? -7.658 3.153 7.562 1.00 89.75 104 ASN A CA 1
ATOM 768 C C . ASN A 1 104 ? -6.593 2.210 8.144 1.00 89.75 104 ASN A C 1
ATOM 770 O O . ASN A 1 104 ? -6.841 1.513 9.130 1.00 89.75 104 ASN A O 1
ATOM 774 N N . ALA A 1 105 ? -5.426 2.147 7.505 1.00 91.38 105 ALA A N 1
ATOM 775 C CA . ALA A 1 105 ? -4.349 1.238 7.879 1.00 91.38 105 ALA A CA 1
ATOM 776 C C . ALA A 1 105 ? -2.996 1.949 8.014 1.00 91.38 105 ALA A C 1
ATOM 778 O O . ALA A 1 105 ? -2.724 2.947 7.357 1.00 91.38 105 ALA A O 1
ATOM 779 N N . PHE A 1 106 ? -2.133 1.405 8.868 1.00 90.12 106 PHE A N 1
ATOM 780 C CA . PHE A 1 106 ? -0.723 1.760 8.956 1.00 90.12 106 PHE A CA 1
ATOM 781 C C . PHE A 1 106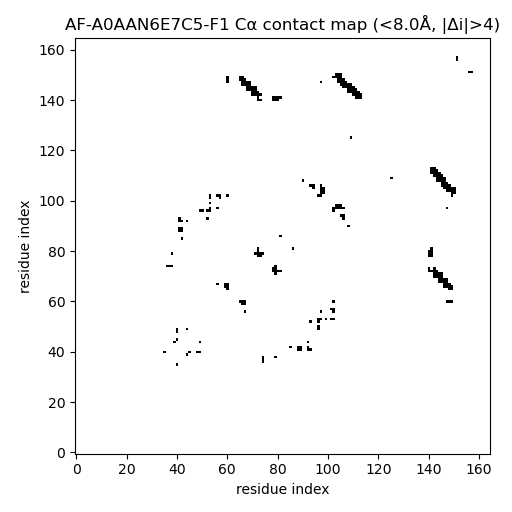 ? 0.083 0.985 7.920 1.00 90.12 106 PHE A C 1
ATOM 783 O O . PHE A 1 106 ? -0.116 -0.218 7.771 1.00 90.12 106 PHE A O 1
ATOM 790 N N . VAL A 1 107 ? 1.031 1.657 7.271 1.00 91.19 107 VAL A N 1
ATOM 791 C CA . VAL A 1 107 ? 1.999 1.049 6.353 1.00 91.19 107 VAL A CA 1
ATOM 792 C C . VAL A 1 107 ? 3.379 1.096 6.998 1.00 91.19 107 VAL A C 1
ATOM 794 O O . VAL A 1 107 ? 3.814 2.144 7.471 1.00 91.19 107 VAL A O 1
ATOM 797 N N . GLN A 1 108 ? 4.076 -0.036 7.022 1.00 90.31 108 GLN A N 1
ATOM 798 C CA . GLN A 1 108 ? 5.434 -0.155 7.537 1.00 90.31 108 GLN A CA 1
ATOM 799 C C . GLN A 1 108 ? 6.308 -0.902 6.532 1.00 90.31 108 GLN A C 1
ATOM 801 O O . GLN A 1 108 ? 5.959 -1.992 6.095 1.00 90.31 108 GLN A O 1
ATOM 806 N N . LEU A 1 109 ? 7.470 -0.347 6.197 1.00 88.56 109 LEU A N 1
ATOM 807 C CA . LEU A 1 109 ? 8.473 -1.053 5.406 1.00 88.56 109 LEU A CA 1
ATOM 808 C C . LEU A 1 109 ? 9.094 -2.187 6.244 1.00 88.56 109 LEU A C 1
ATOM 810 O O . LEU A 1 109 ? 9.604 -1.930 7.336 1.00 88.56 109 LEU A O 1
ATOM 814 N N . LEU A 1 110 ? 9.031 -3.427 5.752 1.00 87.00 110 LEU A N 1
ATOM 815 C CA . LEU A 1 110 ? 9.608 -4.607 6.411 1.00 87.00 110 LEU A CA 1
ATOM 816 C C . LEU A 1 110 ? 10.950 -5.017 5.821 1.00 87.00 110 LEU A C 1
ATOM 818 O O . LEU A 1 110 ? 11.861 -5.387 6.559 1.00 87.00 110 LEU A O 1
ATOM 822 N N . TYR A 1 111 ? 11.042 -5.011 4.496 1.00 85.12 111 TYR A N 1
ATOM 823 C CA . TYR A 1 111 ? 12.191 -5.539 3.781 1.00 85.12 111 TYR A CA 1
ATOM 824 C C . TYR A 1 111 ? 12.454 -4.720 2.527 1.00 85.12 111 TYR A C 1
ATOM 826 O O . TYR A 1 111 ? 11.518 -4.335 1.830 1.00 85.12 111 TYR A O 1
ATOM 834 N N . ASP A 1 112 ? 13.729 -4.488 2.251 1.00 86.12 112 ASP A N 1
ATOM 835 C CA . ASP A 1 112 ? 14.223 -3.892 1.019 1.00 86.12 112 ASP A CA 1
ATOM 836 C C . ASP A 1 112 ? 15.486 -4.654 0.615 1.00 86.12 112 ASP A C 1
ATOM 838 O O . ASP A 1 112 ? 16.474 -4.671 1.352 1.00 86.12 112 ASP A O 1
ATOM 842 N N . SER A 1 113 ? 15.444 -5.319 -0.539 1.00 82.50 113 SER A N 1
ATOM 843 C CA . SER A 1 113 ? 16.558 -6.133 -1.025 1.00 82.50 113 SER A CA 1
ATOM 844 C C . SER A 1 113 ? 17.761 -5.311 -1.495 1.00 82.50 113 SER A C 1
ATOM 846 O O . SER A 1 113 ? 18.823 -5.886 -1.719 1.00 82.50 113 SER A O 1
ATOM 848 N N . GLY A 1 114 ? 17.587 -4.004 -1.712 1.00 72.50 114 GLY A N 1
ATOM 849 C CA . GLY A 1 114 ? 18.627 -3.090 -2.189 1.00 72.50 114 GLY A CA 1
ATOM 850 C C . GLY A 1 114 ? 19.120 -2.101 -1.135 1.00 72.50 114 GLY A C 1
ATOM 851 O O . GLY A 1 114 ? 19.933 -1.244 -1.466 1.00 72.50 114 GLY A O 1
ATOM 852 N N . ALA A 1 115 ? 18.639 -2.191 0.108 1.00 72.00 115 ALA A N 1
ATOM 853 C CA . ALA A 1 115 ? 19.144 -1.355 1.187 1.00 72.00 115 ALA A CA 1
ATOM 854 C C . ALA A 1 115 ? 20.583 -1.769 1.535 1.00 72.00 115 ALA A C 1
ATOM 856 O O . ALA A 1 115 ? 20.815 -2.871 2.033 1.00 72.00 115 ALA A O 1
ATOM 857 N N . ASP A 1 116 ? 21.549 -0.882 1.286 1.00 58.50 116 ASP A N 1
ATOM 858 C CA . ASP A 1 116 ? 22.892 -1.017 1.849 1.00 58.50 116 ASP A CA 1
ATOM 859 C C . ASP A 1 116 ? 22.782 -1.000 3.383 1.00 58.50 116 ASP A C 1
ATOM 861 O O . ASP A 1 116 ? 22.125 -0.126 3.952 1.00 58.50 116 ASP A O 1
ATOM 865 N N . ASP A 1 117 ? 23.448 -1.941 4.062 1.00 54.84 117 ASP A N 1
ATOM 866 C CA . ASP A 1 117 ? 23.460 -2.162 5.526 1.00 54.84 117 ASP A CA 1
ATOM 867 C C . ASP A 1 117 ? 24.077 -0.986 6.344 1.00 54.84 117 ASP A C 1
ATOM 869 O O . ASP A 1 117 ? 24.617 -1.159 7.437 1.00 54.84 117 ASP A O 1
ATOM 873 N N . THR A 1 118 ? 24.023 0.247 5.838 1.00 45.09 118 THR A N 1
ATOM 874 C CA . THR A 1 118 ? 24.663 1.449 6.392 1.00 45.09 118 THR A CA 1
ATOM 875 C C . THR A 1 118 ? 23.694 2.404 7.101 1.00 45.09 118 THR A C 1
ATOM 877 O O . THR A 1 118 ? 23.901 3.617 7.095 1.00 45.09 118 THR A O 1
ATOM 880 N N . GLN A 1 119 ? 22.672 1.887 7.799 1.00 40.72 119 GLN A N 1
ATOM 881 C CA . GLN A 1 119 ? 21.972 2.671 8.830 1.00 40.72 119 GLN A CA 1
ATOM 882 C C . GLN A 1 119 ? 22.113 2.094 10.246 1.00 40.72 119 GLN A C 1
ATOM 884 O O . GLN A 1 119 ? 22.069 0.878 10.440 1.00 40.72 119 GLN A O 1
ATOM 889 N N . PRO A 1 120 ? 22.299 2.975 11.251 1.00 42.16 120 PRO A N 1
ATOM 890 C CA . PRO A 1 120 ? 22.707 2.597 12.592 1.00 42.16 120 PRO A CA 1
ATOM 891 C C . PRO A 1 120 ? 21.557 1.970 13.389 1.00 42.16 120 PRO A C 1
ATOM 893 O O . PRO A 1 120 ? 20.397 2.367 13.300 1.00 42.16 120 PRO A O 1
ATOM 896 N N . GLU A 1 121 ? 21.938 0.990 14.205 1.00 46.19 121 GLU A N 1
ATOM 897 C CA . GLU A 1 121 ? 21.228 0.411 15.349 1.00 46.19 121 GLU A CA 1
ATOM 898 C C . GLU A 1 121 ? 20.175 1.359 15.968 1.00 46.19 121 GLU A C 1
ATOM 900 O O . GLU A 1 121 ? 20.519 2.283 16.704 1.00 46.19 121 GLU A O 1
ATOM 905 N N . GLY A 1 122 ? 18.879 1.143 15.699 1.00 39.28 122 GLY A N 1
ATOM 906 C CA . GLY A 1 122 ? 17.851 2.011 16.290 1.00 39.28 122 GLY A CA 1
ATOM 907 C C . GLY A 1 122 ? 16.409 1.514 16.303 1.00 39.28 122 GLY A C 1
ATOM 908 O O . GLY A 1 122 ? 15.709 1.780 17.275 1.00 39.28 122 GLY A O 1
ATOM 909 N N . LYS A 1 123 ? 15.930 0.783 15.287 1.00 38.16 123 LYS A N 1
ATOM 910 C CA . LYS A 1 123 ? 14.558 0.230 15.279 1.00 38.16 123 LYS A CA 1
ATOM 911 C C . LYS A 1 123 ? 14.492 -1.117 14.557 1.00 38.16 123 LYS A C 1
ATOM 913 O O . LYS A 1 123 ? 13.859 -1.260 13.519 1.00 38.16 123 LYS A O 1
ATOM 918 N N . LYS A 1 124 ? 15.141 -2.132 15.134 1.00 45.94 124 LYS A N 1
ATOM 919 C CA . LYS A 1 124 ? 14.920 -3.543 14.778 1.00 45.94 124 LYS A CA 1
ATOM 920 C C . LYS A 1 124 ? 13.590 -4.003 15.391 1.00 45.94 124 LYS A C 1
ATOM 922 O O . LYS A 1 124 ? 13.588 -4.630 16.446 1.00 45.94 124 LYS A O 1
ATOM 927 N N . HIS A 1 125 ? 12.461 -3.695 14.756 1.00 37.06 125 HIS A N 1
ATOM 928 C CA . HIS A 1 125 ?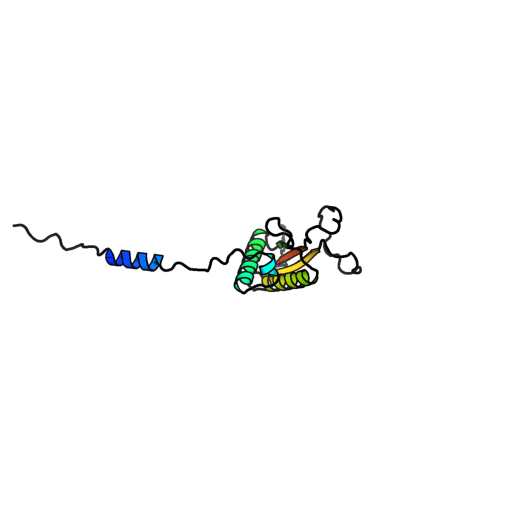 11.198 -4.366 15.071 1.00 37.06 125 HIS A CA 1
ATOM 929 C C . HIS A 1 125 ? 10.847 -5.357 13.961 1.00 37.06 125 HIS A C 1
ATOM 931 O O . HIS A 1 125 ? 10.691 -4.977 12.809 1.00 37.06 125 HIS A O 1
ATOM 937 N N . ALA A 1 126 ? 10.725 -6.620 14.381 1.00 37.50 126 ALA A N 1
ATOM 938 C CA . ALA A 1 126 ? 10.340 -7.811 13.625 1.00 37.50 126 ALA A CA 1
ATOM 939 C C . ALA A 1 126 ? 11.398 -8.394 12.666 1.00 37.50 126 ALA A C 1
ATOM 941 O O . ALA A 1 126 ? 11.282 -8.350 11.447 1.00 37.50 126 ALA A O 1
ATOM 942 N N . ARG A 1 127 ? 12.377 -9.103 13.248 1.00 45.19 127 ARG A N 1
ATOM 943 C CA . ARG A 1 127 ? 12.919 -10.316 12.615 1.00 45.19 127 ARG A CA 1
ATOM 944 C C . ARG A 1 127 ? 11.767 -11.318 12.458 1.00 45.19 127 ARG A C 1
ATOM 946 O O . ARG A 1 127 ? 11.428 -11.995 13.424 1.00 45.19 127 ARG A O 1
ATOM 953 N N . ALA A 1 128 ? 11.189 -11.418 11.268 1.00 37.09 128 ALA A N 1
ATOM 954 C CA . ALA A 1 128 ? 10.320 -12.522 10.881 1.00 37.09 128 ALA A CA 1
ATOM 955 C C . ALA A 1 128 ? 10.958 -13.241 9.686 1.00 37.09 128 ALA A C 1
ATOM 957 O O . ALA A 1 128 ? 10.949 -12.744 8.569 1.00 37.09 128 ALA A O 1
ATOM 958 N N . ILE A 1 129 ? 11.618 -14.356 10.002 1.00 41.50 129 ILE A N 1
ATOM 959 C CA . ILE A 1 129 ? 11.709 -15.607 9.235 1.00 41.50 129 ILE A CA 1
ATOM 960 C C . ILE A 1 129 ? 11.341 -15.480 7.742 1.00 41.50 129 ILE A C 1
ATOM 962 O O . ILE A 1 129 ? 10.291 -15.935 7.309 1.00 41.50 129 ILE A O 1
ATOM 966 N N . VAL A 1 130 ? 12.233 -14.906 6.943 1.00 41.28 130 VAL A N 1
ATOM 967 C CA . VAL A 1 130 ? 12.323 -15.225 5.518 1.00 41.28 130 VAL A CA 1
ATOM 968 C C . VAL A 1 130 ? 13.728 -15.767 5.334 1.00 41.28 130 VAL A C 1
ATOM 970 O O . VAL A 1 130 ? 14.707 -15.145 5.758 1.00 41.28 130 VAL A O 1
ATOM 973 N N . GLU A 1 131 ? 13.809 -16.998 4.841 1.00 37.66 131 GLU A N 1
ATOM 974 C CA . GLU A 1 131 ? 15.064 -17.682 4.569 1.00 37.66 131 GLU A CA 1
ATOM 975 C C . GLU A 1 131 ? 16.003 -16.743 3.811 1.00 37.66 131 GLU A C 1
ATOM 977 O O . GLU A 1 131 ? 15.628 -16.120 2.821 1.00 37.66 131 GLU A O 1
ATOM 982 N N . LYS A 1 132 ? 17.235 -16.615 4.313 1.00 43.53 132 LYS A N 1
ATOM 983 C CA . LYS A 1 132 ? 18.312 -15.887 3.645 1.00 43.53 132 LYS A CA 1
ATOM 984 C C . LYS A 1 132 ? 18.617 -16.554 2.301 1.00 43.53 132 LYS A C 1
ATOM 986 O O . LYS A 1 132 ? 19.546 -17.357 2.204 1.00 43.53 132 LYS A O 1
ATOM 991 N N . THR A 1 133 ? 17.893 -16.197 1.252 1.00 33.53 133 THR A N 1
ATOM 992 C CA . THR A 1 133 ? 18.416 -16.299 -0.108 1.00 33.53 133 THR A CA 1
ATOM 993 C C . THR A 1 133 ? 19.479 -15.216 -0.289 1.00 33.53 133 THR A C 1
ATOM 995 O O . THR A 1 133 ? 19.310 -14.068 0.107 1.00 33.53 133 THR A O 1
ATOM 998 N N . LYS A 1 134 ? 20.637 -15.666 -0.775 1.00 38.72 134 LYS A N 1
ATOM 999 C CA . LYS A 1 134 ? 21.936 -14.982 -0.898 1.00 38.72 134 LYS A CA 1
ATOM 1000 C C . LYS A 1 134 ? 21.849 -13.546 -1.455 1.00 38.72 134 LYS A C 1
ATOM 1002 O O . LYS A 1 134 ? 20.946 -13.274 -2.239 1.00 38.72 134 LYS A O 1
ATOM 1007 N N . PRO A 1 135 ? 22.829 -12.666 -1.148 1.00 38.44 135 PRO A N 1
ATOM 1008 C CA . PRO A 1 135 ? 22.921 -11.355 -1.782 1.00 38.44 135 PRO A CA 1
ATOM 1009 C C . PRO A 1 135 ? 23.168 -11.568 -3.276 1.00 38.44 135 PRO A C 1
ATOM 1011 O O . PRO A 1 135 ? 24.182 -12.152 -3.666 1.00 38.44 135 PRO A O 1
ATOM 1014 N N . VAL A 1 136 ? 22.215 -11.171 -4.115 1.00 41.62 136 VAL A N 1
ATOM 1015 C CA . VAL A 1 136 ? 22.369 -11.297 -5.562 1.00 41.62 136 VAL A CA 1
ATOM 1016 C C . VAL A 1 136 ? 22.997 -10.013 -6.089 1.00 41.62 136 VAL A C 1
ATOM 1018 O O . VAL A 1 136 ? 22.402 -8.942 -6.084 1.00 41.62 136 VAL A O 1
ATOM 1021 N N . SER A 1 137 ? 24.241 -10.170 -6.524 1.00 38.03 137 SER A N 1
ATOM 1022 C CA . SER A 1 137 ? 25.034 -9.259 -7.344 1.00 38.03 137 SER A CA 1
ATOM 1023 C C . SER A 1 137 ? 24.228 -8.498 -8.408 1.00 38.03 137 SER A C 1
ATOM 1025 O O . SER A 1 137 ? 23.531 -9.138 -9.190 1.00 38.03 137 SER A O 1
ATOM 1027 N N . ASN A 1 138 ? 24.407 -7.170 -8.475 1.00 40.28 138 ASN A N 1
ATOM 1028 C CA . ASN A 1 138 ? 24.280 -6.261 -9.636 1.00 40.28 138 ASN A CA 1
ATOM 1029 C C . ASN A 1 138 ? 23.386 -6.701 -10.820 1.00 40.28 138 ASN A C 1
ATOM 1031 O O . ASN A 1 138 ? 23.813 -6.656 -11.973 1.00 40.28 138 ASN A O 1
ATOM 1035 N N . GLY A 1 139 ? 22.144 -7.101 -10.550 1.00 47.03 139 GLY A N 1
ATOM 1036 C CA . GLY A 1 139 ? 21.196 -7.533 -11.586 1.00 47.03 139 GLY A CA 1
ATOM 1037 C C . GLY A 1 139 ? 19.934 -8.234 -11.078 1.00 47.03 139 GLY A C 1
ATOM 1038 O O . GLY A 1 139 ? 19.109 -8.644 -11.890 1.00 47.03 139 GLY A O 1
ATOM 1039 N N . ALA A 1 140 ? 19.763 -8.397 -9.761 1.00 57.19 140 ALA A N 1
ATOM 1040 C CA . ALA A 1 140 ? 18.500 -8.859 -9.198 1.00 57.19 140 ALA A CA 1
ATOM 1041 C C . ALA A 1 140 ? 17.496 -7.714 -9.070 1.00 57.19 140 ALA A C 1
ATOM 1043 O O . ALA A 1 140 ? 17.829 -6.634 -8.585 1.00 57.19 140 ALA A O 1
ATOM 1044 N N . ALA A 1 141 ? 16.261 -8.001 -9.475 1.00 67.75 141 ALA A N 1
ATOM 1045 C CA . ALA A 1 141 ? 15.100 -7.146 -9.293 1.00 67.75 141 ALA A CA 1
ATOM 1046 C C . ALA A 1 141 ? 14.995 -6.674 -7.837 1.00 67.75 141 ALA A C 1
ATOM 1048 O O . ALA A 1 141 ? 14.822 -7.492 -6.926 1.00 67.75 141 ALA A O 1
ATOM 1049 N N . ARG A 1 142 ? 15.111 -5.361 -7.605 1.00 80.75 142 ARG A N 1
ATOM 1050 C CA . ARG A 1 142 ? 14.955 -4.804 -6.261 1.00 80.75 142 ARG A CA 1
ATOM 1051 C C . ARG A 1 142 ? 13.528 -5.038 -5.782 1.00 80.75 142 ARG A C 1
ATOM 1053 O O . ARG A 1 142 ? 12.577 -4.576 -6.408 1.00 80.75 142 ARG A O 1
ATOM 1060 N N . THR A 1 143 ? 13.404 -5.758 -4.675 1.00 83.69 143 THR A N 1
ATOM 1061 C CA . THR A 1 143 ? 12.131 -6.191 -4.104 1.00 83.69 143 THR A CA 1
ATOM 1062 C C . THR A 1 143 ? 11.958 -5.584 -2.723 1.00 83.69 143 THR A C 1
ATOM 1064 O O . THR A 1 143 ? 12.867 -5.616 -1.893 1.00 83.69 143 THR A O 1
ATOM 1067 N N . VAL A 1 144 ? 10.776 -5.027 -2.488 1.00 87.69 144 VAL A N 1
ATOM 1068 C CA . VAL A 1 144 ? 10.420 -4.274 -1.293 1.00 87.69 144 VAL A CA 1
ATOM 1069 C C . VAL A 1 144 ? 9.118 -4.828 -0.729 1.00 87.69 144 VAL A C 1
ATOM 1071 O O . VAL A 1 144 ? 8.133 -4.979 -1.447 1.00 87.69 144 VAL A O 1
ATOM 1074 N N . SER A 1 145 ? 9.091 -5.129 0.566 1.00 89.25 145 SER A N 1
ATOM 1075 C CA . SER A 1 145 ? 7.910 -5.670 1.241 1.00 89.25 145 SER A CA 1
ATOM 1076 C C . SER A 1 145 ? 7.403 -4.700 2.299 1.00 89.25 145 SER A C 1
ATOM 1078 O O . SER A 1 145 ? 8.143 -4.282 3.191 1.00 89.25 145 SER A O 1
ATOM 1080 N N . TYR A 1 146 ? 6.114 -4.389 2.231 1.00 90.81 146 TYR A N 1
ATOM 1081 C CA . TYR A 1 146 ? 5.402 -3.522 3.157 1.00 90.81 146 TYR A CA 1
ATOM 1082 C C . TYR A 1 146 ? 4.403 -4.328 3.974 1.00 90.81 146 TYR A C 1
ATOM 1084 O O . TYR A 1 146 ? 3.673 -5.158 3.444 1.00 90.81 146 TYR A O 1
ATOM 1092 N N . LEU A 1 147 ? 4.324 -4.048 5.264 1.00 91.69 147 LEU A N 1
ATOM 1093 C CA . LEU A 1 147 ? 3.267 -4.522 6.135 1.00 91.69 147 LEU A CA 1
ATOM 1094 C C . LEU A 1 147 ? 2.193 -3.453 6.248 1.00 91.69 147 LEU A C 1
ATOM 1096 O O . LEU A 1 147 ? 2.471 -2.340 6.693 1.00 91.69 147 LEU A O 1
ATOM 1100 N N . VAL A 1 148 ? 0.971 -3.808 5.875 1.00 92.31 148 VAL A N 1
ATOM 1101 C CA . VAL A 1 148 ? -0.199 -2.948 6.009 1.00 92.31 148 VAL A CA 1
ATOM 1102 C C . VAL A 1 148 ? -1.112 -3.537 7.081 1.00 92.31 148 VAL A C 1
ATOM 1104 O O . VAL A 1 148 ? -1.514 -4.696 6.990 1.00 92.31 148 VAL A O 1
ATOM 1107 N N . ARG A 1 149 ? -1.418 -2.751 8.117 1.00 91.81 149 ARG A N 1
ATOM 1108 C CA . ARG A 1 149 ? -2.203 -3.172 9.291 1.00 91.81 149 ARG A CA 1
ATOM 1109 C C . ARG A 1 149 ? -3.354 -2.226 9.553 1.00 91.81 149 ARG A C 1
ATOM 1111 O O . ARG A 1 149 ? -3.134 -1.025 9.693 1.00 91.81 149 ARG A O 1
ATOM 1118 N N . ARG A 1 150 ? -4.568 -2.751 9.678 1.00 90.31 150 ARG A N 1
ATOM 1119 C CA . ARG A 1 150 ? -5.756 -1.948 9.979 1.00 90.31 150 ARG A CA 1
ATOM 1120 C C . ARG A 1 150 ? -5.600 -1.228 11.322 1.00 90.31 150 ARG A C 1
ATOM 1122 O O . ARG A 1 150 ? -5.156 -1.812 12.309 1.00 90.31 150 ARG A O 1
ATOM 1129 N N . ARG A 1 151 ? -5.989 0.047 11.362 1.00 89.19 151 ARG A N 1
ATOM 1130 C CA . ARG A 1 151 ? -6.079 0.810 12.607 1.00 89.19 151 ARG A CA 1
ATOM 1131 C C . ARG A 1 151 ? -7.326 0.371 13.376 1.00 89.19 151 ARG A C 1
ATOM 1133 O O . ARG A 1 151 ? -8.399 0.301 12.768 1.00 89.19 151 ARG A O 1
ATOM 1140 N N . PRO A 1 152 ? -7.220 0.112 14.688 1.00 82.56 152 PRO A N 1
ATOM 1141 C CA . PRO A 1 152 ? -8.400 -0.105 15.511 1.00 82.56 152 PRO A CA 1
ATOM 1142 C C . PRO A 1 152 ? -9.268 1.159 15.471 1.00 82.56 152 PRO A C 1
ATOM 1144 O O . PRO A 1 152 ? -8.769 2.272 15.647 1.00 82.56 152 PRO A O 1
ATOM 1147 N N . GLN A 1 153 ? -10.559 0.994 15.185 1.00 81.06 153 GLN A N 1
ATOM 1148 C CA . GLN A 1 153 ? -11.519 2.106 15.160 1.00 81.06 153 GLN A CA 1
ATOM 1149 C C . GLN A 1 153 ? -11.949 2.469 16.582 1.00 81.06 153 GLN A C 1
ATOM 1151 O O . GLN A 1 153 ? -12.332 3.605 16.864 1.00 81.06 153 GLN A O 1
ATOM 1156 N N . ARG A 1 154 ? -11.899 1.479 17.476 1.00 81.44 154 ARG A N 1
ATOM 1157 C CA . ARG A 1 154 ? -12.383 1.556 18.843 1.00 81.44 154 ARG A CA 1
ATOM 1158 C C . ARG A 1 154 ? -11.405 0.917 19.823 1.00 81.44 154 ARG A C 1
ATOM 1160 O O . ARG A 1 154 ? -10.609 0.058 19.458 1.00 81.44 154 ARG A O 1
ATOM 1167 N N . ILE A 1 155 ? -11.469 1.345 21.083 1.00 73.00 155 ILE A N 1
ATOM 1168 C CA . ILE A 1 155 ? -10.609 0.822 22.158 1.00 73.00 155 ILE A CA 1
ATOM 1169 C C . ILE A 1 155 ? -10.973 -0.636 22.464 1.00 73.00 155 ILE A C 1
ATOM 1171 O O . ILE A 1 155 ? -10.102 -1.436 22.789 1.00 73.00 155 ILE A O 1
ATOM 1175 N N . GLU A 1 156 ? -12.244 -0.998 22.301 1.00 73.88 156 GLU A N 1
ATOM 1176 C CA . GLU A 1 156 ? -12.727 -2.369 22.449 1.00 73.88 156 GLU A CA 1
ATOM 1177 C C . GLU A 1 156 ? -12.071 -3.320 21.434 1.00 73.88 156 GLU A C 1
ATOM 1179 O O . GLU A 1 156 ? -11.783 -4.460 21.782 1.00 73.88 156 GLU A O 1
ATOM 1184 N N . ASP A 1 157 ? -11.731 -2.838 20.229 1.00 67.88 157 ASP A N 1
ATOM 1185 C CA . ASP A 1 157 ? -10.997 -3.623 19.223 1.00 67.88 157 ASP A CA 1
ATOM 1186 C C . ASP A 1 157 ? -9.542 -3.897 19.651 1.00 67.88 157 ASP A C 1
ATOM 1188 O O . ASP A 1 157 ? -8.913 -4.835 19.167 1.00 67.88 157 ASP A O 1
ATOM 1192 N N . MET A 1 158 ? -8.986 -3.080 20.555 1.00 67.38 158 MET A N 1
ATOM 1193 C CA . MET A 1 158 ? -7.668 -3.313 21.157 1.00 67.38 158 MET A CA 1
ATOM 1194 C C . MET A 1 158 ? -7.723 -4.196 22.408 1.00 67.38 158 MET A C 1
ATOM 1196 O O . MET A 1 158 ? -6.700 -4.763 22.794 1.00 67.38 158 MET A O 1
ATOM 1200 N N . LEU A 1 159 ? -8.879 -4.288 23.068 1.00 63.97 159 LEU A N 1
ATOM 1201 C CA . LEU A 1 159 ? -9.055 -4.965 24.350 1.00 63.97 159 LEU A CA 1
ATOM 1202 C C . LEU A 1 159 ? -9.949 -6.198 24.181 1.00 63.97 159 LEU A C 1
ATOM 1204 O O . LEU A 1 159 ? -11.086 -6.227 24.647 1.00 63.97 159 LEU A O 1
ATOM 1208 N N . GLU A 1 160 ? -9.425 -7.259 23.564 1.00 63.38 160 GLU A N 1
ATOM 1209 C CA . GLU A 1 160 ? -10.069 -8.573 23.655 1.00 63.38 160 GLU A CA 1
ATOM 1210 C C . GLU A 1 160 ? -9.880 -9.122 25.084 1.00 63.38 160 GLU A C 1
ATOM 1212 O O . GLU A 1 160 ? -8.862 -9.731 25.418 1.00 63.38 160 GLU A O 1
ATOM 1217 N N . VAL A 1 161 ? -10.856 -8.889 25.967 1.00 59.19 161 VAL A N 1
ATOM 1218 C CA . VAL A 1 161 ? -10.869 -9.492 27.308 1.00 59.19 161 VAL A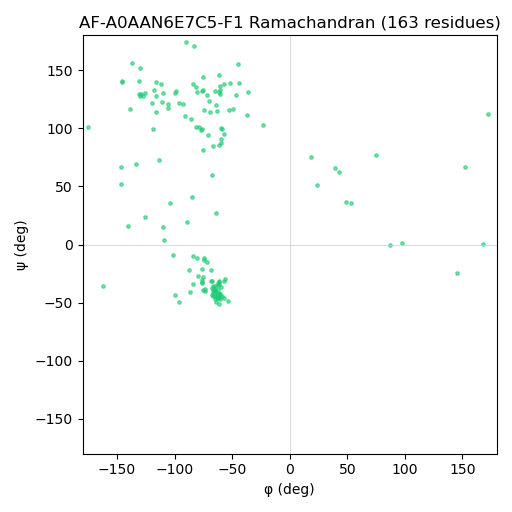 CA 1
ATOM 1219 C C . VAL A 1 161 ? -11.419 -10.913 27.202 1.00 59.19 161 VAL A C 1
ATOM 1221 O O . VAL A 1 161 ? -12.628 -11.128 27.140 1.00 59.19 161 VAL A O 1
ATOM 1224 N N . ARG A 1 162 ? -10.529 -11.908 27.216 1.00 64.38 162 ARG A N 1
ATOM 1225 C CA . ARG A 1 162 ? -10.917 -13.314 27.389 1.00 64.38 162 ARG A CA 1
ATOM 1226 C C . ARG A 1 162 ? -11.191 -13.586 28.863 1.00 64.38 162 ARG A C 1
ATOM 1228 O O . ARG A 1 162 ? -10.261 -13.764 29.646 1.00 64.38 162 ARG A O 1
ATOM 1235 N N . VAL A 1 163 ? -12.464 -13.628 29.242 1.00 61.31 163 VAL A N 1
ATOM 1236 C CA . VAL A 1 163 ? -12.873 -14.170 30.542 1.00 61.31 163 VAL A CA 1
ATOM 1237 C C . VAL A 1 163 ? -13.023 -15.680 30.380 1.00 61.31 163 VAL A C 1
ATOM 1239 O O . VAL A 1 163 ? -13.942 -16.146 29.712 1.00 61.31 163 VAL A O 1
ATOM 1242 N N . ALA A 1 164 ? -12.094 -16.443 30.952 1.00 57.97 164 ALA A N 1
ATOM 1243 C CA . ALA A 1 164 ? -12.291 -17.874 31.148 1.00 57.97 164 ALA A CA 1
ATOM 1244 C C . ALA A 1 164 ? -13.250 -18.074 32.332 1.00 57.97 164 ALA A C 1
ATOM 1246 O O . ALA A 1 164 ? -13.067 -17.440 33.374 1.00 57.97 164 ALA A O 1
ATOM 1247 N N . VAL A 1 165 ? -14.266 -18.920 32.146 1.00 53.31 165 VAL A N 1
ATOM 1248 C CA . VAL A 1 165 ? -15.162 -19.402 33.211 1.00 53.31 165 VAL A CA 1
ATOM 1249 C C . VAL A 1 165 ? -14.704 -20.783 33.645 1.00 53.31 165 VAL A C 1
ATOM 1251 O O . VAL A 1 165 ? -14.416 -21.598 32.739 1.00 53.31 165 VAL A O 1
#

Solvent-accessible surface area (backbone atoms only — not comparable to full-atom values): 10406 Å² total; per-residue (Å²): 144,85,89,91,83,88,82,87,78,83,76,72,58,67,64,56,51,54,51,51,52,58,61,64,65,63,64,76,76,66,70,79,69,70,88,68,54,64,64,49,45,40,66,64,54,49,77,66,43,44,50,50,52,27,50,54,49,35,52,44,23,61,75,44,78,38,36,39,80,49,74,48,26,64,52,98,87,38,63,54,70,62,50,79,67,49,50,54,40,33,52,51,44,52,38,58,34,25,59,34,85,86,41,34,30,49,69,41,84,75,46,56,74,73,65,72,91,83,70,80,96,81,78,94,77,75,95,69,94,64,83,87,73,72,91,67,71,99,79,60,59,32,39,34,34,30,40,38,34,50,56,72,92,46,70,65,74,73,53,81,79,82,81,85,129

Mean predicted aligned error: 16.13 Å

Sequence (165 aa):
MADNLKTKYAVDTSLFDALVEQASGAGNESAVAEPRALKQRLLTPDDADMLFLTDTLARRLTEGHGEVVFEAGVDNGTSMDLSDDDIKTVTATLTAAADRPLVNAFVQLLYDSGADDTQPEGKKHARAIVEKTKPVSNGAARTVSYLVRRRPQRIEDMLEVRVAV

pLDDT: mean 71.84, std 18.46, range [33.53, 93.0]

Foldseek 3Di:
DDDDDDPDDPDDCVVVVVVVVVVVVPPPPPPPPPPDFVLCCQQPNDPVSLVVLLVVLLVQCVVVVFKDKDKDQDTPNDGSQADPVSVVSSQVSNQVSCVPPSNQKDKDWDDWLPDDPPDDDDDPDDPDDDPDDDNDPDDDGIMTMMMIGHDDPDVVSVDPDDDDD